Protein AF-A0AAV4FTK0-F1 (afdb_monomer_lite)

Secondary structure (DSSP, 8-state):
---HHHHHHHHHHTT--THHHHHHHHHHHHHHHHHHHHHHHHHHHHHHHHHHHHHHHHHHHHHHHHHHHHHHHHHHHHHHHHHHHHHHHHS-SS-----------

Radius of gyration: 38.2 Å; chains: 1; bounding box: 71×36×92 Å

Structure (mmCIF, N/CA/C/O backbone):
data_AF-A0AAV4FTK0-F1
#
_entry.id   AF-A0AAV4FTK0-F1
#
loop_
_atom_site.group_PDB
_atom_site.id
_atom_site.type_symbol
_atom_site.label_atom_id
_atom_site.label_alt_id
_atom_site.label_comp_id
_atom_site.label_asym_id
_atom_site.label_entity_id
_atom_site.label_seq_id
_atom_site.pdbx_PDB_ins_code
_atom_site.Cartn_x
_atom_site.Cartn_y
_atom_site.Cartn_z
_atom_site.occupancy
_atom_site.B_iso_or_equiv
_atom_site.auth_seq_id
_atom_site.auth_comp_id
_atom_site.auth_asym_id
_atom_site.auth_atom_id
_atom_site.pdbx_PDB_model_num
ATOM 1 N N . MET A 1 1 ? 4.636 7.007 -9.836 1.00 73.56 1 MET A N 1
ATOM 2 C CA . MET A 1 1 ? 5.143 5.709 -10.337 1.00 73.56 1 MET A CA 1
ATOM 3 C C . MET A 1 1 ? 5.449 5.957 -11.788 1.00 73.56 1 MET A C 1
ATOM 5 O O . MET A 1 1 ? 4.555 6.483 -12.438 1.00 73.56 1 MET A O 1
ATOM 9 N N . THR A 1 2 ? 6.666 5.673 -12.248 1.00 81.12 2 THR A N 1
ATOM 10 C CA . THR A 1 2 ? 6.982 5.861 -13.663 1.00 81.12 2 THR A CA 1
ATOM 11 C C . THR A 1 2 ? 6.074 4.978 -14.508 1.00 81.12 2 THR A C 1
ATOM 13 O O . THR A 1 2 ? 5.844 3.819 -14.153 1.00 81.12 2 THR A O 1
ATOM 16 N N . THR A 1 3 ? 5.482 5.521 -15.561 1.00 86.81 3 THR A N 1
ATOM 17 C CA . THR A 1 3 ? 4.614 4.754 -16.456 1.00 86.81 3 THR A CA 1
ATOM 18 C C . THR A 1 3 ? 5.458 3.928 -17.424 1.00 86.81 3 THR A C 1
ATOM 20 O O . THR A 1 3 ? 6.651 4.164 -17.621 1.00 86.81 3 THR A O 1
ATOM 23 N N . ARG A 1 4 ? 4.838 2.924 -18.052 1.00 85.94 4 ARG A N 1
ATOM 24 C CA . ARG A 1 4 ? 5.501 2.126 -19.091 1.00 85.94 4 ARG A CA 1
ATOM 25 C C . ARG A 1 4 ? 6.023 3.006 -20.233 1.00 85.94 4 ARG A C 1
ATOM 27 O O . ARG A 1 4 ? 7.093 2.733 -20.764 1.00 85.94 4 ARG A O 1
ATOM 34 N N . GLU A 1 5 ? 5.263 4.032 -20.596 1.00 92.19 5 GLU A N 1
ATOM 35 C CA . GLU A 1 5 ? 5.580 4.974 -21.673 1.00 92.19 5 GLU A CA 1
ATOM 36 C C . GLU A 1 5 ? 6.799 5.831 -21.324 1.00 92.19 5 GLU A C 1
ATOM 38 O O . GLU A 1 5 ? 7.685 5.990 -22.159 1.00 92.19 5 GLU A O 1
ATOM 43 N N . GLU A 1 6 ? 6.907 6.279 -20.072 1.00 92.88 6 GLU A N 1
ATOM 44 C CA . GLU A 1 6 ? 8.065 7.034 -19.579 1.00 92.88 6 GLU A CA 1
ATOM 45 C C . GLU A 1 6 ? 9.360 6.204 -19.623 1.00 92.88 6 GLU A C 1
ATOM 47 O O . GLU A 1 6 ? 10.405 6.721 -20.012 1.00 92.88 6 GLU A O 1
ATOM 52 N N . ILE A 1 7 ? 9.304 4.902 -19.306 1.00 92.06 7 ILE A N 1
ATOM 53 C CA . ILE A 1 7 ? 10.474 4.000 -19.386 1.00 92.06 7 ILE A CA 1
ATOM 54 C C . ILE A 1 7 ? 10.959 3.848 -20.838 1.00 92.06 7 ILE A C 1
ATOM 56 O O . ILE A 1 7 ? 12.164 3.838 -21.097 1.00 92.06 7 ILE A O 1
ATOM 60 N N . VAL A 1 8 ? 10.034 3.751 -21.800 1.00 93.00 8 VAL A N 1
ATOM 61 C CA . VAL A 1 8 ? 10.379 3.657 -23.229 1.00 93.00 8 VAL A CA 1
ATOM 62 C C . VAL A 1 8 ? 10.973 4.972 -23.733 1.00 93.00 8 VAL A C 1
ATOM 64 O O . VAL A 1 8 ? 12.023 4.953 -24.370 1.00 93.00 8 VAL A O 1
ATOM 67 N N . GLN A 1 9 ? 10.362 6.107 -23.385 1.00 93.94 9 GLN A N 1
ATOM 68 C CA . GLN A 1 9 ? 10.889 7.432 -23.724 1.00 93.94 9 GLN A CA 1
ATOM 69 C C . GLN A 1 9 ? 12.294 7.645 -23.152 1.00 93.94 9 GLN A C 1
ATOM 71 O O . GLN A 1 9 ? 13.161 8.193 -23.826 1.00 93.94 9 GLN A O 1
ATOM 76 N N . GLN A 1 10 ? 12.553 7.169 -21.933 1.00 92.38 10 GLN A N 1
ATOM 77 C CA . GLN A 1 10 ? 13.870 7.267 -21.315 1.00 92.38 10 GLN A CA 1
ATOM 78 C C . GLN A 1 10 ? 14.925 6.420 -22.041 1.00 92.38 10 GLN A C 1
ATOM 80 O O . GLN A 1 10 ? 16.050 6.884 -22.226 1.00 92.38 10 GLN A O 1
ATOM 85 N N . ALA A 1 11 ? 14.566 5.223 -22.516 1.00 93.19 11 ALA A N 1
ATOM 86 C CA . ALA A 1 11 ? 15.456 4.409 -23.347 1.00 93.19 11 ALA A CA 1
ATOM 87 C C . ALA A 1 11 ? 15.819 5.118 -24.664 1.00 93.19 11 ALA A C 1
ATOM 89 O O . ALA A 1 11 ? 16.974 5.072 -25.097 1.00 93.19 11 ALA A O 1
ATOM 90 N N . ASP A 1 12 ? 14.843 5.803 -25.267 1.00 92.38 12 ASP A N 1
ATOM 91 C CA . ASP A 1 12 ? 15.025 6.553 -26.509 1.00 92.38 12 ASP A CA 1
ATOM 92 C C . ASP A 1 12 ? 15.895 7.810 -26.288 1.00 92.38 12 ASP A C 1
ATOM 94 O O . ASP A 1 12 ? 16.787 8.083 -27.092 1.00 92.38 12 ASP A O 1
ATOM 98 N N . LEU A 1 13 ? 15.721 8.520 -25.163 1.00 94.19 13 LEU A N 1
ATOM 99 C CA . LEU A 1 13 ? 16.562 9.660 -24.755 1.00 94.19 13 LEU A CA 1
ATOM 100 C C . LEU A 1 13 ? 18.022 9.265 -24.497 1.00 94.19 13 LEU A C 1
ATOM 102 O O . LEU A 1 13 ? 18.933 10.023 -24.823 1.00 94.19 13 LEU A O 1
ATOM 106 N N . LEU A 1 14 ? 18.253 8.077 -23.933 1.00 92.44 14 LEU A N 1
ATOM 107 C CA . LEU A 1 14 ? 19.595 7.529 -23.702 1.00 92.44 14 LEU A CA 1
ATOM 108 C C . LEU A 1 14 ? 20.247 6.988 -24.984 1.00 92.44 14 LEU A C 1
ATOM 110 O O . LEU A 1 14 ? 21.414 6.594 -24.968 1.00 92.44 14 LEU A O 1
ATOM 114 N N . GLY A 1 15 ? 19.514 6.965 -26.101 1.00 93.44 15 GLY A N 1
ATOM 115 C CA . GLY A 1 15 ? 20.024 6.526 -27.394 1.00 93.44 15 GLY A CA 1
ATOM 116 C C . GLY A 1 15 ? 20.281 5.021 -27.483 1.00 93.44 15 GLY A C 1
ATOM 117 O O . GLY A 1 15 ? 21.006 4.583 -28.380 1.00 93.44 15 GLY A O 1
ATOM 118 N N . TYR A 1 16 ? 19.703 4.209 -26.590 1.00 95.12 16 TYR A N 1
ATOM 119 C CA . TYR A 1 16 ? 19.823 2.757 -26.688 1.00 95.12 16 TYR A CA 1
ATOM 120 C C . TYR A 1 16 ? 19.101 2.247 -27.942 1.00 95.12 16 TYR A C 1
ATOM 122 O O . TYR A 1 16 ? 17.959 2.609 -28.218 1.00 95.12 16 TYR A O 1
ATOM 130 N N . ARG A 1 17 ? 19.762 1.375 -28.712 1.00 93.62 17 ARG A N 1
ATOM 131 C CA . ARG A 1 17 ? 19.214 0.758 -29.932 1.00 93.62 17 ARG A CA 1
ATOM 132 C C . ARG A 1 17 ? 19.502 -0.741 -29.966 1.00 93.62 17 ARG A C 1
ATOM 134 O O . ARG A 1 17 ? 20.466 -1.196 -29.350 1.00 93.62 17 ARG A O 1
ATOM 141 N N . GLY A 1 18 ? 18.677 -1.481 -30.707 1.00 93.56 18 GLY A N 1
ATOM 142 C CA . GLY A 1 18 ? 18.816 -2.930 -30.882 1.00 93.56 18 GLY A CA 1
ATOM 143 C C . GLY A 1 18 ? 18.826 -3.678 -29.548 1.00 93.56 18 GLY A C 1
ATOM 144 O O . GLY A 1 18 ? 18.085 -3.328 -28.632 1.00 93.56 18 GLY A O 1
ATOM 145 N N . GLU A 1 19 ? 19.721 -4.654 -29.417 1.00 94.19 19 GLU A N 1
ATOM 146 C CA . GLU A 1 19 ? 19.817 -5.529 -28.239 1.00 94.19 19 GLU A CA 1
ATOM 147 C C . GLU A 1 19 ? 20.029 -4.761 -26.926 1.00 94.19 19 GLU A C 1
ATOM 149 O O . GLU A 1 19 ? 19.430 -5.104 -25.910 1.00 94.19 19 GLU A O 1
ATOM 154 N N . LYS A 1 20 ? 20.785 -3.653 -26.945 1.00 92.56 20 LYS A N 1
ATOM 155 C CA . LYS A 1 20 ? 21.000 -2.815 -25.751 1.00 92.56 20 LYS A CA 1
ATOM 156 C C . LYS A 1 20 ? 19.715 -2.149 -25.260 1.00 92.56 20 LYS A C 1
ATOM 158 O O . LYS A 1 20 ? 19.533 -1.977 -24.057 1.00 92.56 20 LYS A O 1
ATOM 163 N N . ARG A 1 21 ? 18.818 -1.776 -26.182 1.00 93.19 21 ARG A N 1
ATOM 164 C CA . ARG A 1 21 ? 17.495 -1.234 -25.833 1.00 93.19 21 ARG A CA 1
ATOM 165 C C . ARG A 1 21 ? 16.640 -2.320 -25.199 1.00 93.19 21 ARG A C 1
ATOM 167 O O . ARG A 1 21 ? 16.016 -2.077 -24.172 1.00 93.19 21 ARG A O 1
ATOM 174 N N . ASP A 1 22 ? 16.661 -3.518 -25.768 1.00 94.31 22 ASP A N 1
ATOM 175 C CA . ASP A 1 22 ? 15.879 -4.642 -25.260 1.00 94.31 22 ASP A CA 1
ATOM 176 C C . ASP A 1 22 ? 16.362 -5.103 -23.880 1.00 94.31 22 ASP A C 1
ATOM 178 O O . ASP A 1 22 ? 15.541 -5.404 -23.011 1.00 94.31 22 ASP A O 1
ATOM 182 N N . GLU A 1 23 ? 17.673 -5.117 -23.638 1.00 95.38 23 GLU A N 1
ATOM 183 C CA . GLU A 1 23 ? 18.249 -5.405 -22.321 1.00 95.38 23 GLU A CA 1
ATOM 184 C C . GLU A 1 23 ? 17.859 -4.355 -21.279 1.00 95.38 23 GLU A C 1
ATOM 186 O O . GLU A 1 23 ? 17.378 -4.720 -20.201 1.00 95.38 23 GLU A O 1
ATOM 191 N N . TYR A 1 24 ? 17.993 -3.067 -21.613 1.00 94.62 24 TYR A N 1
ATOM 192 C CA . TYR A 1 24 ? 17.596 -1.967 -20.734 1.00 94.62 24 TYR A CA 1
ATOM 193 C C . TYR A 1 24 ? 16.110 -2.054 -20.367 1.00 94.62 24 TYR A C 1
ATOM 195 O O . TYR A 1 24 ? 15.748 -2.074 -19.189 1.00 94.62 24 TYR A O 1
ATOM 203 N N . LEU A 1 25 ? 15.241 -2.201 -21.372 1.00 93.88 25 LEU A N 1
ATOM 204 C CA . LEU A 1 25 ? 13.799 -2.308 -21.164 1.00 93.88 25 LEU A CA 1
ATOM 205 C C . LEU A 1 25 ? 13.441 -3.535 -20.318 1.00 93.88 25 LEU A C 1
ATOM 207 O O . LEU A 1 25 ? 12.609 -3.431 -19.418 1.00 93.88 25 LEU A O 1
ATOM 211 N N . LYS A 1 26 ? 14.078 -4.692 -20.541 1.00 95.06 26 LYS A N 1
ATOM 212 C CA . LYS A 1 26 ? 13.851 -5.891 -19.714 1.00 95.06 26 LYS A CA 1
ATOM 213 C C . LYS A 1 26 ? 14.217 -5.657 -18.249 1.00 95.06 26 LYS A C 1
ATOM 215 O O . LYS A 1 26 ? 13.469 -6.088 -17.369 1.00 95.06 26 LYS A O 1
ATOM 220 N N . GLN A 1 27 ? 15.343 -5.000 -17.975 1.00 94.12 27 GLN A N 1
ATOM 221 C CA . GLN A 1 27 ? 15.774 -4.711 -16.605 1.00 94.12 27 GLN A CA 1
ATOM 222 C C . GLN A 1 27 ? 14.824 -3.729 -15.914 1.00 94.12 27 GLN A C 1
ATOM 224 O O . GLN A 1 27 ? 14.314 -4.027 -14.830 1.00 94.12 27 GLN A O 1
ATOM 229 N N . GLU A 1 28 ? 14.514 -2.609 -16.564 1.00 93.81 28 GLU A N 1
ATOM 230 C CA . GLU A 1 28 ? 13.636 -1.584 -15.998 1.00 93.81 28 GLU A CA 1
ATOM 231 C C . GLU A 1 28 ? 12.202 -2.087 -15.817 1.00 93.81 28 GLU A C 1
ATOM 233 O O . GLU A 1 28 ? 11.599 -1.879 -14.761 1.00 93.81 28 GLU A O 1
ATOM 238 N N . PHE A 1 29 ? 11.656 -2.850 -16.772 1.00 94.00 29 PHE A N 1
ATOM 239 C CA . PHE A 1 29 ? 10.329 -3.445 -16.604 1.00 94.00 29 PHE A CA 1
ATOM 240 C C . PHE A 1 29 ? 10.289 -4.488 -15.490 1.00 94.00 29 PHE A C 1
ATOM 242 O O . PHE A 1 29 ? 9.307 -4.543 -14.74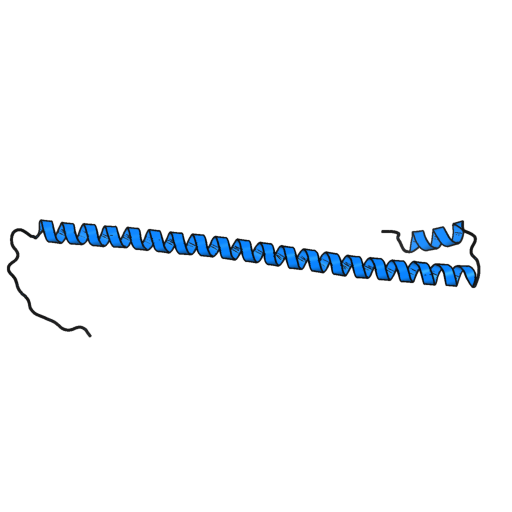6 1.00 94.00 29 PHE A O 1
ATOM 249 N N . LYS A 1 30 ? 11.354 -5.275 -15.302 1.00 94.50 30 LYS A N 1
ATOM 250 C CA . LYS A 1 30 ? 11.448 -6.198 -14.164 1.00 94.50 30 LYS A CA 1
ATOM 251 C C . LYS A 1 30 ? 11.391 -5.438 -12.837 1.00 94.50 30 LYS A C 1
ATOM 253 O O . LYS A 1 30 ? 10.648 -5.836 -11.939 1.00 94.50 30 LYS A O 1
ATOM 258 N N . LEU A 1 31 ? 12.126 -4.331 -12.720 1.00 93.31 31 LEU A N 1
ATOM 259 C CA . LEU A 1 31 ? 12.104 -3.479 -11.528 1.00 93.31 31 LEU A CA 1
ATOM 260 C C . LEU A 1 31 ? 10.741 -2.807 -11.327 1.00 93.31 31 LEU A C 1
ATOM 262 O O . LEU A 1 31 ? 10.247 -2.755 -10.199 1.00 93.31 31 LEU A O 1
ATOM 266 N N . PHE A 1 32 ? 10.106 -2.340 -12.402 1.00 92.69 32 PHE A N 1
ATOM 267 C CA . PHE A 1 32 ? 8.766 -1.761 -12.367 1.00 92.69 32 PHE A CA 1
ATOM 268 C C . PHE A 1 32 ? 7.735 -2.755 -11.819 1.00 92.69 32 PHE A C 1
ATOM 270 O O . PHE A 1 32 ? 7.019 -2.432 -10.869 1.00 92.69 32 PHE A O 1
ATOM 277 N N . VAL A 1 33 ? 7.709 -3.984 -12.344 1.00 91.00 33 VAL A N 1
ATOM 278 C CA . VAL A 1 33 ? 6.790 -5.037 -11.885 1.00 91.00 33 VAL A CA 1
ATOM 279 C C . VAL A 1 33 ? 7.064 -5.406 -10.427 1.00 91.00 33 VAL A C 1
ATOM 2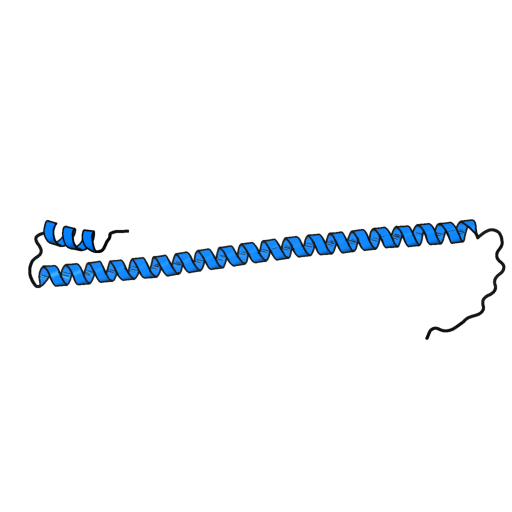81 O O . VAL A 1 33 ? 6.127 -5.513 -9.639 1.00 91.00 33 VAL A O 1
ATOM 284 N N . GLN A 1 34 ? 8.332 -5.531 -10.023 1.00 92.12 34 GLN A N 1
ATOM 285 C CA . GLN A 1 34 ? 8.683 -5.802 -8.624 1.00 92.12 34 GLN A CA 1
ATOM 286 C C . GLN A 1 34 ? 8.220 -4.689 -7.677 1.00 92.12 34 GLN A C 1
ATOM 288 O O . GLN A 1 34 ? 7.705 -4.973 -6.595 1.00 92.12 34 GLN A O 1
ATOM 293 N N . ARG A 1 35 ? 8.387 -3.420 -8.065 1.00 91.25 35 ARG A N 1
ATOM 294 C CA . ARG A 1 35 ? 7.918 -2.272 -7.274 1.00 91.25 35 ARG A CA 1
ATOM 295 C C . ARG A 1 35 ? 6.393 -2.228 -7.202 1.00 91.25 35 ARG A C 1
ATOM 297 O O . ARG A 1 35 ? 5.859 -1.973 -6.126 1.00 91.25 35 ARG A O 1
ATOM 304 N N . ALA A 1 36 ? 5.700 -2.511 -8.305 1.00 89.62 36 ALA A N 1
ATOM 305 C CA . ALA A 1 36 ? 4.242 -2.584 -8.338 1.00 89.62 36 ALA A CA 1
ATOM 306 C C . ALA A 1 36 ? 3.705 -3.706 -7.433 1.00 89.62 36 ALA A C 1
ATOM 308 O O . ALA A 1 36 ? 2.827 -3.448 -6.614 1.00 89.62 36 ALA A O 1
ATOM 309 N N . ALA A 1 37 ? 4.295 -4.903 -7.499 1.00 91.06 37 ALA A N 1
ATOM 310 C CA . ALA A 1 37 ? 3.924 -6.031 -6.644 1.00 91.06 37 ALA A CA 1
ATOM 311 C C . ALA A 1 37 ? 4.156 -5.728 -5.153 1.00 91.06 37 ALA A C 1
ATOM 313 O O . ALA A 1 37 ? 3.261 -5.930 -4.335 1.00 91.06 37 ALA A O 1
ATOM 314 N N . LYS A 1 38 ? 5.318 -5.157 -4.798 1.00 93.81 38 LYS A N 1
ATOM 315 C CA . LYS A 1 38 ? 5.605 -4.724 -3.417 1.00 93.81 38 LYS A CA 1
ATOM 316 C C . LYS A 1 38 ? 4.62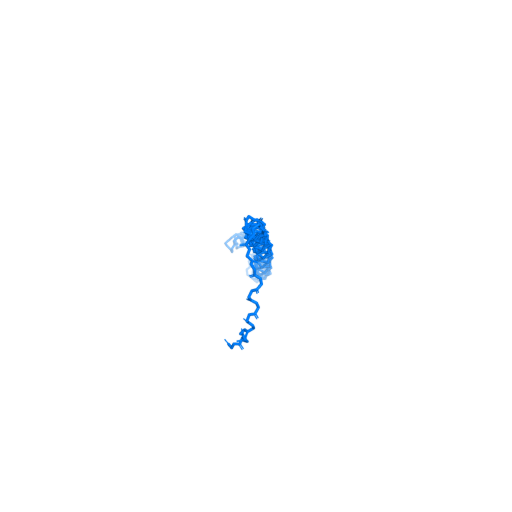8 -3.654 -2.931 1.00 93.81 38 LYS A C 1
ATOM 318 O O . LYS A 1 38 ? 4.226 -3.677 -1.772 1.00 93.81 38 LYS A O 1
ATOM 323 N N . LYS A 1 39 ? 4.240 -2.714 -3.798 1.00 93.06 39 LYS A N 1
ATOM 324 C CA . LYS A 1 39 ? 3.248 -1.687 -3.464 1.00 93.06 39 LYS A CA 1
ATOM 325 C C . LYS A 1 39 ? 1.885 -2.316 -3.166 1.00 93.06 39 LYS A C 1
ATOM 327 O O . LYS A 1 39 ? 1.289 -1.977 -2.150 1.00 93.06 39 LYS A O 1
ATOM 332 N N . GLU A 1 40 ? 1.419 -3.240 -4.003 1.00 93.19 40 GLU A N 1
ATOM 333 C CA . GLU A 1 40 ? 0.147 -3.938 -3.778 1.00 93.19 40 GLU A CA 1
ATOM 334 C C . GLU A 1 40 ? 0.167 -4.746 -2.470 1.00 93.19 40 GLU A C 1
ATOM 336 O O . GLU A 1 40 ? -0.788 -4.711 -1.692 1.00 93.19 40 GLU A O 1
ATOM 341 N N . GLU A 1 41 ? 1.272 -5.440 -2.189 1.00 94.19 41 GLU A N 1
ATOM 342 C CA . GLU A 1 41 ? 1.452 -6.192 -0.947 1.00 94.19 41 GLU A CA 1
ATOM 343 C C . GLU A 1 41 ? 1.395 -5.278 0.287 1.00 94.19 41 GLU A C 1
ATOM 345 O O . GLU A 1 41 ? 0.674 -5.572 1.246 1.00 94.19 41 GLU A O 1
ATOM 350 N N . LEU A 1 42 ? 2.084 -4.133 0.241 1.00 94.25 42 LEU A N 1
ATOM 351 C CA . LEU A 1 42 ? 2.049 -3.125 1.301 1.00 94.25 42 LEU A CA 1
ATOM 352 C C . LEU A 1 42 ? 0.642 -2.551 1.495 1.00 94.25 42 LEU A C 1
ATOM 354 O O . LEU A 1 42 ? 0.159 -2.479 2.624 1.00 94.25 42 LEU A O 1
ATOM 358 N N . GLU A 1 43 ? -0.051 -2.187 0.417 1.00 94.69 43 GLU A N 1
ATOM 359 C CA . GLU A 1 43 ? -1.429 -1.685 0.487 1.00 94.69 43 GLU A CA 1
ATOM 360 C C . GLU A 1 43 ? -2.380 -2.725 1.093 1.00 94.69 43 GLU A C 1
ATOM 362 O O . GLU A 1 43 ? -3.229 -2.398 1.931 1.00 94.69 43 GLU A O 1
ATOM 367 N N . ARG A 1 44 ? -2.209 -4.000 0.728 1.00 96.56 44 ARG A N 1
ATOM 368 C CA . ARG A 1 44 ? -2.972 -5.114 1.298 1.00 96.56 44 ARG A CA 1
ATOM 369 C C . ARG A 1 44 ? -2.689 -5.285 2.791 1.00 96.56 44 ARG A C 1
ATOM 371 O O . ARG A 1 44 ? -3.633 -5.477 3.563 1.00 96.56 44 ARG A O 1
ATOM 378 N N . ALA A 1 45 ? -1.428 -5.189 3.208 1.00 93.56 45 ALA A N 1
ATOM 379 C CA . ALA A 1 45 ? -1.030 -5.270 4.612 1.00 93.56 45 ALA A CA 1
ATOM 380 C C . ALA A 1 45 ? -1.628 -4.121 5.440 1.00 93.56 45 ALA A C 1
ATOM 382 O O . ALA A 1 45 ? -2.267 -4.375 6.465 1.00 93.56 45 ALA A O 1
ATOM 383 N N . VAL A 1 46 ? -1.524 -2.882 4.950 1.00 94.75 46 VAL A N 1
ATOM 384 C CA . VAL A 1 46 ? -2.107 -1.691 5.591 1.00 94.75 46 VAL A CA 1
ATOM 385 C C . VAL A 1 46 ? -3.623 -1.835 5.731 1.00 94.75 46 VAL A C 1
ATOM 387 O O . VAL A 1 46 ? -4.174 -1.612 6.810 1.00 94.75 46 VAL A O 1
ATOM 390 N N . ARG A 1 47 ? -4.317 -2.284 4.676 1.00 95.94 47 ARG A N 1
ATOM 391 C CA . ARG A 1 47 ? -5.771 -2.509 4.721 1.00 95.94 47 ARG A CA 1
ATOM 392 C C . ARG A 1 47 ? -6.155 -3.577 5.750 1.00 95.94 47 ARG A C 1
ATOM 394 O O . ARG A 1 47 ? -7.139 -3.402 6.471 1.00 95.94 47 ARG A O 1
ATOM 401 N N . LYS A 1 48 ? -5.397 -4.674 5.844 1.00 97.25 48 LYS A N 1
ATOM 402 C CA . LYS A 1 48 ? -5.624 -5.729 6.847 1.00 97.25 48 LYS A CA 1
ATOM 403 C C . LYS A 1 48 ? -5.457 -5.186 8.267 1.00 97.25 48 LYS A C 1
ATOM 405 O O . LYS A 1 48 ? -6.314 -5.431 9.113 1.00 97.25 48 LYS A O 1
ATOM 410 N N . GLU A 1 49 ? -4.402 -4.417 8.518 1.00 96.31 49 GLU A N 1
ATOM 411 C CA . GLU A 1 49 ? -4.167 -3.798 9.822 1.00 96.31 49 GLU A CA 1
ATOM 412 C C . GLU A 1 49 ? -5.287 -2.813 10.192 1.00 96.31 49 GLU A C 1
ATOM 414 O O . GLU A 1 49 ? -5.792 -2.822 11.318 1.00 96.31 49 GLU A O 1
ATOM 419 N N . GLU A 1 50 ? -5.742 -1.999 9.239 1.00 97.25 50 GLU A N 1
ATOM 420 C CA . GLU A 1 50 ? -6.845 -1.068 9.462 1.00 97.25 50 GLU A CA 1
ATOM 421 C C . GLU A 1 50 ? -8.146 -1.803 9.829 1.00 97.25 50 GLU A C 1
ATOM 423 O O . GLU A 1 50 ? -8.864 -1.394 10.751 1.00 97.25 50 GLU A O 1
ATOM 428 N N . LEU A 1 51 ? -8.442 -2.919 9.154 1.00 97.00 51 LEU A N 1
ATOM 429 C CA . LEU A 1 51 ? -9.592 -3.767 9.468 1.00 97.00 51 LEU A CA 1
ATOM 430 C C . LEU A 1 51 ? -9.498 -4.360 10.878 1.00 97.00 51 LEU A C 1
ATOM 432 O O . LEU A 1 51 ? -10.490 -4.325 11.611 1.00 97.00 51 LEU A O 1
ATOM 436 N N . GLU A 1 52 ? -8.326 -4.839 11.294 1.00 96.44 52 GLU A N 1
ATOM 437 C CA . GLU A 1 52 ? -8.111 -5.334 12.659 1.00 96.44 52 GLU A CA 1
ATOM 438 C C . GLU A 1 52 ? -8.282 -4.218 13.698 1.00 96.44 52 GLU A C 1
ATOM 440 O O . GLU A 1 52 ? -9.026 -4.377 14.671 1.00 96.44 52 GLU A O 1
ATOM 445 N N . ARG A 1 53 ? -7.731 -3.022 13.451 1.00 96.88 53 ARG A N 1
ATOM 446 C CA . ARG A 1 53 ? -7.958 -1.844 14.310 1.00 96.88 53 ARG A CA 1
ATOM 447 C C . ARG A 1 53 ? -9.450 -1.508 14.422 1.00 96.88 53 ARG A C 1
ATOM 449 O O . ARG A 1 53 ? -9.943 -1.212 15.518 1.00 96.88 53 ARG A O 1
ATOM 456 N N . ARG A 1 54 ? -10.205 -1.578 13.319 1.00 95.31 54 ARG A N 1
ATOM 457 C CA . ARG A 1 54 ? -11.667 -1.377 13.312 1.00 95.31 54 ARG A CA 1
ATOM 458 C C . ARG A 1 54 ? -12.395 -2.467 14.108 1.00 95.31 54 ARG A C 1
ATOM 460 O O . ARG A 1 54 ? -13.291 -2.123 14.885 1.00 95.31 54 ARG A O 1
ATOM 467 N N . LYS A 1 55 ? -12.011 -3.744 13.981 1.00 95.44 55 LYS A N 1
ATOM 468 C CA . LYS A 1 55 ? -12.566 -4.852 14.784 1.00 95.44 55 LYS A CA 1
ATOM 469 C C . LYS A 1 55 ? -12.333 -4.626 16.275 1.00 95.44 55 LYS A C 1
ATOM 471 O O . LYS A 1 55 ? -13.298 -4.630 17.034 1.00 95.44 55 LYS A O 1
ATOM 476 N N . VAL A 1 56 ? -11.104 -4.310 16.687 1.00 95.31 56 VAL A N 1
ATOM 477 C CA . VAL A 1 56 ? -10.768 -4.029 18.095 1.00 95.31 56 VAL A CA 1
ATOM 478 C C . VAL A 1 56 ? -11.629 -2.892 18.654 1.00 95.31 56 VAL A C 1
ATOM 480 O O . VAL A 1 56 ? -12.186 -3.010 19.749 1.00 95.31 56 VAL A O 1
ATOM 483 N N . ARG A 1 57 ? -11.810 -1.801 17.896 1.00 94.69 57 ARG A N 1
ATOM 484 C CA . ARG A 1 57 ? -12.692 -0.687 18.294 1.00 94.69 57 ARG A CA 1
ATOM 485 C C . ARG A 1 57 ? -14.147 -1.131 18.460 1.00 94.69 57 ARG A C 1
ATOM 487 O O . ARG A 1 57 ? -14.779 -0.740 19.443 1.00 94.69 57 ARG A O 1
ATOM 494 N N . ARG A 1 58 ? -14.679 -1.936 17.533 1.00 89.94 58 ARG A N 1
ATOM 495 C CA . ARG A 1 58 ? -16.046 -2.483 17.618 1.00 89.94 58 ARG A CA 1
ATOM 496 C C . ARG A 1 58 ? -16.210 -3.368 18.851 1.00 89.94 58 ARG A C 1
ATOM 498 O O . ARG A 1 58 ? -17.148 -3.152 19.613 1.00 89.94 58 ARG A O 1
ATOM 505 N N . THR A 1 59 ? -15.268 -4.271 19.108 1.00 89.50 59 THR A N 1
ATOM 506 C CA . THR A 1 59 ? -15.288 -5.150 20.285 1.00 89.50 59 THR A CA 1
ATOM 507 C C . THR A 1 59 ? -15.235 -4.352 21.587 1.00 89.50 59 THR A C 1
ATOM 509 O O . THR A 1 59 ? -16.042 -4.589 22.482 1.00 89.50 59 THR A O 1
ATOM 512 N N . ARG A 1 60 ? -14.360 -3.340 21.689 1.00 91.25 60 ARG A N 1
ATOM 513 C CA . ARG A 1 60 ? -14.307 -2.446 22.864 1.00 91.25 60 ARG A CA 1
ATOM 514 C C . ARG A 1 60 ? -15.609 -1.669 23.072 1.00 91.25 60 ARG A C 1
ATOM 516 O O . ARG A 1 60 ? -16.037 -1.487 24.206 1.00 91.25 60 ARG A O 1
ATOM 523 N N . ARG A 1 61 ? -16.242 -1.184 21.997 1.00 89.75 61 ARG A N 1
ATOM 524 C CA . ARG A 1 61 ? -17.559 -0.526 22.081 1.00 89.75 61 ARG A CA 1
ATOM 525 C C . ARG A 1 61 ? -18.629 -1.495 22.576 1.00 89.75 61 ARG A C 1
ATOM 527 O O . ARG A 1 61 ? -19.360 -1.137 23.489 1.00 89.75 61 ARG A O 1
ATOM 534 N N . ARG A 1 62 ? -18.672 -2.711 22.025 1.00 84.31 62 ARG A N 1
ATOM 535 C CA . ARG A 1 62 ? -19.614 -3.757 22.437 1.00 84.31 62 ARG A CA 1
ATOM 536 C C . ARG A 1 62 ? -19.479 -4.089 23.924 1.00 84.31 62 ARG A C 1
ATOM 538 O O . ARG A 1 62 ? -20.479 -3.993 24.623 1.00 84.31 62 ARG A O 1
ATOM 545 N N . LYS A 1 63 ? -18.258 -4.346 24.412 1.00 89.88 63 LYS A N 1
ATOM 546 C CA . LYS A 1 63 ? -17.997 -4.593 25.843 1.00 89.88 63 LYS A CA 1
ATOM 547 C C . LYS A 1 63 ? -18.527 -3.465 26.730 1.00 89.88 63 LYS A C 1
ATOM 549 O O . LYS A 1 63 ? -19.281 -3.724 27.654 1.00 89.88 63 LYS A O 1
ATOM 554 N N . ARG A 1 64 ? -18.233 -2.203 26.389 1.00 90.06 64 ARG A N 1
ATOM 555 C CA . ARG A 1 64 ? -18.744 -1.045 27.147 1.00 90.06 64 ARG A CA 1
ATOM 556 C C . ARG A 1 64 ? -20.274 -0.949 27.148 1.00 90.06 64 ARG A C 1
ATOM 558 O O . ARG A 1 64 ? -20.858 -0.544 28.148 1.00 90.06 64 ARG A O 1
ATOM 565 N N . CYS A 1 65 ? -20.934 -1.290 26.040 1.00 88.50 65 CYS A N 1
ATOM 566 C CA . CYS A 1 65 ? -22.397 -1.320 25.984 1.00 88.50 65 CYS A CA 1
ATOM 567 C C . CYS A 1 65 ? -22.985 -2.463 26.823 1.00 88.50 65 CYS A C 1
ATOM 569 O O . CYS A 1 65 ? -23.999 -2.259 27.485 1.00 88.50 65 CYS A O 1
ATOM 571 N N . GLU A 1 66 ? -22.362 -3.642 26.802 1.00 85.44 66 GLU A N 1
ATOM 572 C CA . GLU A 1 66 ? -22.754 -4.792 27.625 1.00 85.44 66 GLU A CA 1
ATOM 573 C C . GLU A 1 66 ? -22.574 -4.485 29.119 1.00 85.44 66 GLU A C 1
ATOM 575 O O . GLU A 1 66 ? -23.502 -4.703 29.890 1.00 85.44 66 GLU A O 1
ATOM 580 N N . GLU A 1 67 ? -21.456 -3.868 29.515 1.00 87.25 67 GLU A N 1
ATOM 581 C CA . GLU A 1 67 ? -21.220 -3.390 30.886 1.00 87.25 67 GLU A CA 1
ATOM 582 C C . GLU A 1 67 ? -22.266 -2.360 31.325 1.00 87.25 67 GLU A C 1
ATOM 584 O O . GLU A 1 67 ? -22.804 -2.473 32.425 1.00 87.25 67 GLU A O 1
ATOM 589 N N . ARG A 1 68 ? -22.602 -1.377 30.470 1.00 81.50 68 ARG A N 1
ATOM 590 C CA . ARG A 1 68 ? -23.684 -0.422 30.767 1.00 81.50 68 ARG A CA 1
ATOM 591 C C . ARG A 1 68 ? -25.017 -1.126 30.949 1.00 81.50 68 ARG A C 1
ATOM 593 O O . ARG A 1 68 ? -25.672 -0.880 31.947 1.00 81.50 68 ARG A O 1
ATOM 600 N N . ARG A 1 69 ? -25.415 -2.006 30.025 1.00 77.19 69 ARG A N 1
ATOM 601 C CA . ARG A 1 69 ? -26.673 -2.761 30.149 1.00 77.19 69 ARG A CA 1
ATOM 602 C C . ARG A 1 69 ? -26.695 -3.629 31.404 1.00 77.19 69 ARG A C 1
ATOM 604 O O . ARG A 1 69 ? -27.728 -3.693 32.056 1.00 77.19 69 ARG A O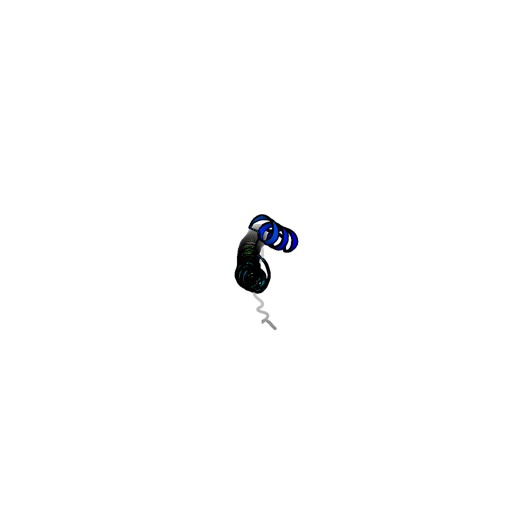 1
ATOM 611 N N . GLY A 1 70 ? -25.575 -4.263 31.749 1.00 79.19 70 GLY A N 1
ATOM 612 C CA . GLY A 1 70 ? -25.412 -5.011 32.993 1.00 79.19 70 GLY A CA 1
ATOM 613 C C . GLY A 1 70 ? -25.625 -4.125 34.219 1.00 79.19 70 GLY A C 1
ATOM 614 O O . GLY A 1 70 ? -26.427 -4.477 35.074 1.00 79.19 70 GLY A O 1
ATOM 615 N N . ARG A 1 71 ? -24.998 -2.941 34.262 1.00 68.25 71 ARG A N 1
ATOM 616 C CA . ARG A 1 71 ? -25.198 -1.956 35.340 1.00 68.25 71 ARG A CA 1
ATOM 617 C C . ARG A 1 71 ? -26.631 -1.454 35.413 1.00 68.25 71 ARG A C 1
ATOM 619 O O . ARG A 1 71 ? -27.224 -1.549 36.472 1.00 68.25 71 ARG A O 1
ATOM 626 N N . THR A 1 72 ? -27.207 -1.012 34.298 1.00 64.69 72 THR A N 1
ATOM 627 C CA . THR A 1 72 ? -28.598 -0.547 34.239 1.00 64.69 72 THR A CA 1
ATOM 628 C C . THR A 1 72 ? -29.559 -1.641 34.706 1.00 64.69 72 THR A C 1
ATOM 630 O O . THR A 1 72 ? -30.470 -1.371 35.476 1.00 64.69 72 THR A O 1
ATOM 633 N N . ARG A 1 73 ? -29.334 -2.903 34.319 1.00 56.06 73 ARG A N 1
ATOM 634 C CA . ARG A 1 73 ? -30.135 -4.036 34.802 1.00 56.06 73 ARG A CA 1
ATOM 635 C C . ARG A 1 73 ? -29.962 -4.270 36.305 1.00 56.06 73 ARG A C 1
ATOM 637 O O . ARG A 1 73 ? -30.952 -4.547 36.969 1.00 56.06 73 ARG A O 1
ATOM 644 N N . CYS A 1 74 ? -28.745 -4.161 36.837 1.00 57.16 74 CYS A N 1
ATOM 645 C CA . CYS A 1 74 ? -28.504 -4.236 38.280 1.00 57.16 74 CYS A CA 1
ATOM 646 C C . CYS A 1 74 ? -29.168 -3.072 39.031 1.00 57.16 74 CYS A C 1
ATOM 648 O O . CYS A 1 74 ? -29.757 -3.319 40.072 1.00 57.16 74 CYS A O 1
ATOM 650 N N . GLU A 1 75 ? -29.139 -1.854 38.483 1.00 60.12 75 GLU A N 1
ATOM 651 C CA . GLU A 1 75 ? -29.771 -0.653 39.054 1.00 60.12 75 GLU A CA 1
ATOM 652 C C . GLU A 1 75 ? -31.304 -0.762 39.099 1.00 60.12 75 GLU A C 1
ATOM 654 O O . GLU A 1 75 ? -31.921 -0.399 40.101 1.00 60.12 75 GLU A O 1
ATOM 659 N N . TYR A 1 76 ? -31.936 -1.289 38.041 1.00 54.59 76 TYR A N 1
ATOM 660 C CA . TYR A 1 76 ? -33.374 -1.582 38.056 1.00 54.59 76 TYR A CA 1
ATOM 661 C C . TYR A 1 76 ? -33.713 -2.660 39.087 1.00 54.59 76 TYR A C 1
ATOM 663 O O . TYR A 1 76 ? -34.675 -2.501 39.829 1.00 54.59 76 TYR A O 1
ATOM 671 N N . ARG A 1 77 ? -32.885 -3.706 39.194 1.00 46.69 77 ARG A N 1
ATOM 672 C CA . ARG A 1 77 ? -33.099 -4.800 40.147 1.00 46.69 77 ARG A CA 1
ATOM 673 C C . ARG A 1 77 ? -32.949 -4.346 41.603 1.00 46.69 77 ARG A C 1
ATOM 675 O O . ARG A 1 77 ? -33.772 -4.715 42.425 1.00 46.69 77 ARG A O 1
ATOM 682 N N . THR A 1 78 ? -31.971 -3.489 41.915 1.00 52.25 78 THR A N 1
ATOM 683 C CA . THR A 1 78 ? -31.838 -2.897 43.258 1.00 52.25 78 THR A CA 1
ATOM 684 C C . THR A 1 78 ? -32.996 -1.969 43.599 1.00 52.25 78 THR A C 1
ATOM 686 O O . THR A 1 78 ? -33.428 -1.967 44.741 1.00 52.25 78 THR A O 1
ATOM 689 N N . ARG A 1 79 ? -33.551 -1.225 42.629 1.00 56.12 79 ARG A N 1
ATOM 690 C CA . ARG A 1 79 ? -34.759 -0.417 42.863 1.00 56.12 79 ARG A CA 1
ATOM 691 C C . ARG A 1 79 ? -35.994 -1.274 43.098 1.00 56.12 79 ARG A C 1
ATOM 693 O O . ARG A 1 79 ? -36.758 -0.944 43.990 1.00 56.12 79 ARG A O 1
ATOM 700 N N . GLU A 1 80 ? -36.175 -2.343 42.322 1.00 56.81 80 GLU A N 1
ATOM 701 C CA . GLU A 1 80 ? -37.260 -3.310 42.532 1.00 56.81 80 GLU A CA 1
ATOM 702 C C . GLU A 1 80 ? -37.151 -3.969 43.915 1.00 56.81 80 GLU A C 1
ATOM 704 O O . GLU A 1 80 ? -38.148 -4.044 44.631 1.00 56.81 80 GLU A O 1
ATOM 709 N N . ASP A 1 81 ? -35.943 -4.369 44.331 1.00 56.19 81 ASP A N 1
ATOM 710 C CA . ASP A 1 81 ? -35.688 -4.917 45.668 1.00 56.19 81 ASP A CA 1
ATOM 711 C C . ASP A 1 81 ? -35.887 -3.870 46.783 1.00 56.19 81 ASP A C 1
ATOM 713 O O . ASP A 1 81 ? -36.462 -4.189 47.820 1.00 56.19 81 ASP A O 1
ATOM 717 N N . GLU A 1 82 ? -35.490 -2.611 46.579 1.00 57.53 82 GLU A N 1
ATOM 718 C CA . GLU A 1 82 ? -35.753 -1.511 47.519 1.00 57.53 82 GLU A CA 1
ATOM 719 C C . GLU A 1 82 ? -37.250 -1.193 47.635 1.00 57.53 82 GLU A C 1
ATOM 721 O O . GLU A 1 82 ? -37.739 -0.990 48.745 1.00 57.53 82 GLU A O 1
ATOM 726 N N . THR A 1 83 ? -38.002 -1.177 46.526 1.00 59.69 83 THR A N 1
ATOM 727 C CA . THR A 1 83 ? -39.464 -1.007 46.560 1.00 59.69 83 THR A CA 1
ATOM 728 C C . THR A 1 83 ? -40.151 -2.189 47.220 1.00 59.69 83 THR A C 1
ATOM 730 O O . THR A 1 83 ? -41.026 -1.976 48.047 1.00 59.69 83 THR A O 1
ATOM 733 N N . ARG A 1 84 ? -39.702 -3.420 46.950 1.00 56.28 84 ARG A N 1
ATOM 734 C CA . ARG A 1 84 ? -40.254 -4.625 47.574 1.00 56.28 84 ARG A CA 1
ATOM 735 C C . ARG A 1 84 ? -40.005 -4.652 49.081 1.00 56.28 84 ARG A C 1
ATOM 737 O O . ARG A 1 84 ? -40.935 -4.900 49.834 1.00 56.28 84 ARG A O 1
ATOM 744 N N . ASN A 1 85 ? -38.798 -4.306 49.529 1.00 53.50 85 ASN A N 1
ATOM 745 C CA . ASN A 1 85 ? -38.493 -4.183 50.957 1.00 53.50 85 ASN A CA 1
ATOM 746 C C . ASN A 1 85 ? -39.267 -3.035 51.616 1.00 53.50 85 ASN A C 1
ATOM 7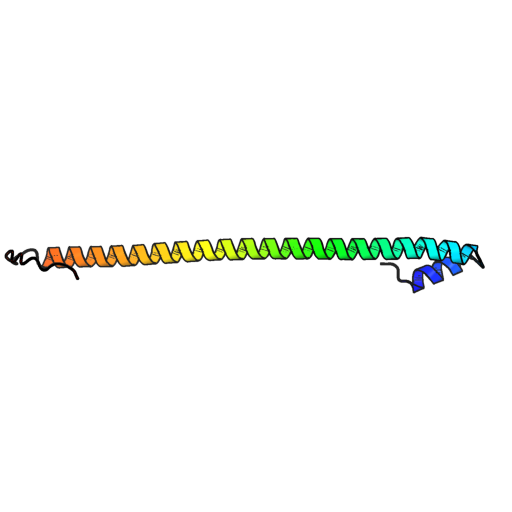48 O O . ASN A 1 85 ? -39.593 -3.110 52.797 1.00 53.50 85 ASN A O 1
ATOM 752 N N . ARG A 1 86 ? -39.559 -1.957 50.877 1.00 56.09 86 ARG A N 1
ATOM 753 C CA . ARG A 1 86 ? -40.377 -0.850 51.378 1.00 56.09 86 ARG A CA 1
ATOM 754 C C . ARG A 1 86 ? -41.844 -1.247 51.498 1.00 56.09 86 ARG A C 1
ATOM 756 O O . ARG A 1 86 ? -42.449 -0.905 52.505 1.00 56.09 86 ARG A O 1
ATOM 763 N N . ASP A 1 87 ? -42.384 -1.975 50.529 1.00 53.50 87 ASP A N 1
ATOM 764 C CA . ASP A 1 87 ? -43.748 -2.498 50.577 1.00 53.50 87 ASP A CA 1
ATOM 765 C C . ASP A 1 87 ? -43.887 -3.540 51.696 1.00 53.50 87 ASP A C 1
ATOM 767 O O . ASP A 1 87 ? -44.826 -3.443 52.479 1.00 53.50 87 ASP A O 1
ATOM 771 N N . GLU A 1 88 ? -42.901 -4.430 51.880 1.00 55.28 88 GLU A N 1
ATOM 772 C CA . GLU A 1 88 ? -42.838 -5.355 53.024 1.00 55.28 88 GLU A CA 1
ATOM 773 C C . GLU A 1 88 ? -42.782 -4.604 54.370 1.00 55.28 88 GLU A C 1
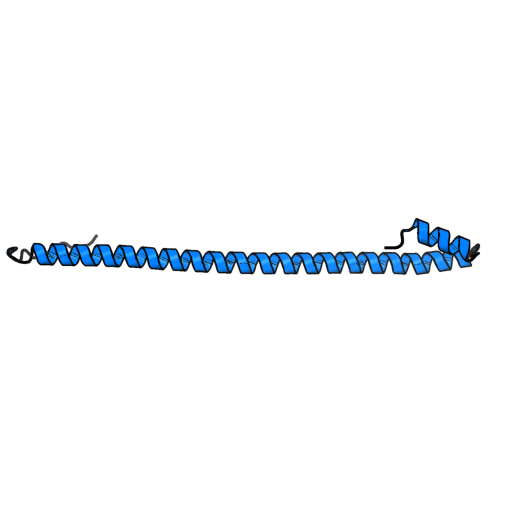ATOM 775 O O . GLU A 1 88 ? -43.502 -4.974 55.297 1.00 55.28 88 GLU A O 1
ATOM 780 N N . ASN A 1 89 ? -42.022 -3.503 54.472 1.00 50.53 89 ASN A N 1
ATOM 781 C CA . ASN A 1 89 ? -41.981 -2.659 55.677 1.00 50.53 89 ASN A CA 1
ATOM 782 C C . ASN A 1 89 ? -43.261 -1.830 55.898 1.00 50.53 89 ASN A C 1
ATOM 784 O O . ASN A 1 89 ? -43.600 -1.544 57.042 1.00 50.53 89 ASN A O 1
ATOM 788 N N . VAL A 1 90 ? -43.971 -1.429 54.838 1.00 53.69 90 VAL A N 1
ATOM 789 C CA . VAL A 1 90 ? -45.257 -0.708 54.928 1.00 53.69 90 VAL A CA 1
ATOM 790 C C . VAL A 1 90 ? -46.400 -1.666 55.290 1.00 53.69 90 VAL A C 1
ATOM 792 O O . VAL A 1 90 ? -47.343 -1.259 55.960 1.00 53.69 90 VAL A O 1
ATOM 795 N N . THR A 1 91 ? -46.294 -2.950 54.937 1.00 52.75 91 THR A N 1
ATOM 796 C CA . THR A 1 91 ? -47.198 -4.021 55.407 1.00 52.75 91 THR A CA 1
ATOM 797 C C . THR A 1 91 ? -46.743 -4.699 56.709 1.00 52.75 91 THR A C 1
ATOM 799 O O . THR A 1 91 ? -47.418 -5.602 57.201 1.00 52.75 91 THR A O 1
ATOM 802 N N . GLY A 1 92 ? -45.611 -4.268 57.280 1.00 48.28 92 GLY A N 1
ATOM 803 C CA . GLY A 1 92 ? -44.998 -4.829 58.490 1.00 48.28 92 GLY A CA 1
ATOM 804 C C . GLY A 1 92 ? -45.719 -4.495 59.802 1.00 48.28 92 GLY A C 1
ATOM 805 O O . GLY A 1 92 ? -45.417 -5.096 60.831 1.00 48.28 92 GLY A O 1
ATOM 806 N N . GLU A 1 93 ? -46.713 -3.606 59.781 1.00 55.69 93 GLU A N 1
ATOM 807 C CA . GLU A 1 93 ? -47.718 -3.507 60.842 1.00 55.69 93 GLU A CA 1
ATOM 808 C C . GLU A 1 93 ? -49.000 -4.229 60.382 1.00 55.69 93 GLU A C 1
ATOM 810 O O . GLU A 1 93 ? -49.817 -3.663 59.664 1.00 55.69 93 GLU A O 1
ATOM 815 N N . ASN A 1 94 ? -49.175 -5.477 60.839 1.00 50.72 94 ASN A N 1
ATOM 816 C CA . ASN A 1 94 ? -50.345 -6.368 60.680 1.00 50.72 94 ASN A CA 1
ATOM 817 C C . ASN A 1 94 ? -50.462 -7.247 59.424 1.00 50.72 94 ASN A C 1
ATOM 819 O O . ASN A 1 94 ? -51.478 -7.177 58.738 1.00 50.72 94 ASN A O 1
ATOM 823 N N . LEU A 1 95 ? -49.586 -8.242 59.247 1.00 50.19 95 LEU A N 1
ATOM 824 C CA . LEU A 1 95 ? -50.042 -9.521 58.684 1.00 50.19 95 LEU A CA 1
ATOM 825 C C . LEU A 1 95 ? -49.483 -10.707 59.471 1.00 50.19 95 LEU A C 1
ATOM 827 O O . LEU A 1 95 ? -48.283 -10.968 59.512 1.00 50.19 95 LEU A O 1
ATOM 831 N N . GLY A 1 96 ? -50.411 -11.411 60.121 1.00 44.00 96 GLY A N 1
ATOM 832 C CA . GLY A 1 96 ? -50.180 -12.697 60.750 1.00 44.00 96 GLY A CA 1
ATOM 833 C C . GLY A 1 96 ? -49.574 -13.687 59.762 1.00 44.00 96 GLY A C 1
ATOM 834 O O . GLY A 1 96 ? -49.927 -13.739 58.585 1.00 44.00 96 GLY A O 1
ATOM 835 N N . TRP A 1 97 ? -48.642 -14.470 60.282 1.00 52.84 97 TRP A N 1
ATOM 836 C CA . TRP A 1 97 ? -48.004 -15.576 59.600 1.00 52.84 97 TRP A CA 1
ATOM 837 C C . TRP A 1 97 ? -49.058 -16.588 59.141 1.00 52.84 97 TRP A C 1
ATOM 839 O O . TRP A 1 97 ? -49.573 -17.351 59.950 1.00 52.84 97 TRP A O 1
ATOM 849 N N . ASN A 1 98 ? -49.339 -16.629 57.841 1.00 47.78 98 ASN A N 1
ATOM 850 C CA . ASN A 1 98 ? -49.854 -17.825 57.184 1.00 47.78 98 ASN A CA 1
ATOM 851 C C . ASN A 1 98 ? -48.745 -18.361 56.282 1.00 47.78 98 ASN A C 1
ATOM 853 O O . ASN A 1 98 ? -48.680 -18.073 55.089 1.00 47.78 98 ASN A O 1
ATOM 857 N N . SER A 1 99 ? -47.829 -19.112 56.885 1.00 47.19 99 SER A N 1
ATOM 858 C CA . SER A 1 99 ? -46.907 -19.973 56.158 1.00 47.19 99 SER A CA 1
ATOM 859 C C . SER A 1 99 ? -47.671 -21.209 55.680 1.00 47.19 99 SER A C 1
ATOM 861 O O . SER A 1 99 ? -47.768 -22.193 56.410 1.00 47.19 99 SER A O 1
ATOM 863 N N . GLU A 1 100 ? -48.209 -21.170 54.463 1.00 41.88 100 GLU A N 1
ATOM 864 C CA . GLU A 1 100 ? -48.475 -22.397 53.710 1.00 41.88 100 GLU A CA 1
ATOM 865 C C . GLU A 1 100 ? -47.437 -22.498 52.592 1.00 41.88 100 GLU A C 1
ATOM 867 O O . GLU A 1 100 ? -47.486 -21.802 51.576 1.00 41.88 100 GLU A O 1
ATOM 872 N N . GLU A 1 101 ? -46.445 -23.353 52.832 1.00 47.56 101 GLU A N 1
ATOM 873 C CA . GLU A 1 101 ? -45.516 -23.836 51.821 1.00 47.56 101 GLU A CA 1
ATOM 874 C C . GLU A 1 101 ? -46.301 -24.387 50.624 1.00 47.56 101 GLU A C 1
ATOM 876 O O . GLU A 1 101 ? -47.061 -25.351 50.745 1.00 47.56 101 GLU A O 1
ATOM 881 N N . ARG A 1 102 ? -46.069 -23.835 49.430 1.00 44.19 102 ARG A N 1
ATOM 882 C CA . ARG A 1 102 ? -46.377 -24.537 48.183 1.00 44.19 102 ARG A CA 1
ATOM 883 C C . ARG A 1 102 ? -45.163 -24.545 47.273 1.00 44.19 102 ARG A C 1
ATOM 885 O O . ARG A 1 102 ? -44.738 -23.531 46.732 1.00 44.19 102 ARG A O 1
ATOM 892 N N . SER A 1 103 ? -44.615 -25.749 47.175 1.00 44.41 103 SER A N 1
ATOM 893 C CA . SER A 1 103 ? -43.477 -26.175 46.377 1.00 44.41 103 SER A CA 1
ATOM 894 C C . SER A 1 103 ? -43.522 -25.688 44.930 1.00 44.41 103 SER A C 1
ATOM 896 O O . SER A 1 103 ? -44.552 -25.791 44.262 1.00 44.41 103 SER A O 1
ATOM 898 N N . CYS A 1 104 ? -42.354 -25.287 44.433 1.00 44.38 104 CYS A N 1
ATOM 899 C CA . CYS A 1 104 ? -42.060 -25.089 43.022 1.00 44.38 104 CYS A CA 1
ATOM 900 C C . CYS A 1 104 ? -42.420 -26.321 42.174 1.00 44.38 104 CYS A C 1
ATOM 902 O O . CYS A 1 104 ? -42.014 -27.444 42.487 1.00 44.38 104 CYS A O 1
ATOM 904 N N . ARG A 1 105 ? -43.076 -26.078 41.041 1.00 36.75 105 ARG A N 1
ATOM 905 C CA . ARG A 1 105 ? -42.877 -26.835 39.805 1.00 36.75 105 ARG A CA 1
ATOM 906 C C . ARG A 1 105 ? -42.746 -25.856 38.653 1.00 36.75 105 ARG A C 1
ATOM 908 O O . ARG A 1 105 ? -43.516 -24.873 38.655 1.00 36.75 105 ARG A O 1
#

Organism: NCBI:txid1093978

pLDDT: mean 78.72, std 19.36, range [36.75, 97.25]

Foldseek 3Di:
DQDLVNQLVVLVVVVDDDPRSVVSSVVVVVVVVVVVVVVVVVVVVVVVVVVVVVVVVVVVVVVVVVVVVVVVVVVVVVVVVVVVVVVCVVPVPDDDDPDDDDDDD

Sequence (105 aa):
MTTREEIVQQADLLGYRGEKRDEYLKQEFKLFVQRAAKKEELERAVRKEELERRKVRRTRRRKRCEERRGRTRCEYRTREDETRNRDENVTGENLGWNSEERSCR